Protein AF-A0A8S2W0K4-F1 (afdb_monomer_lite)

pLDDT: mean 90.87, std 4.69, range [74.94, 96.31]

Structure (mmCIF, N/CA/C/O backbone):
data_AF-A0A8S2W0K4-F1
#
_entry.id   AF-A0A8S2W0K4-F1
#
loop_
_atom_site.group_PDB
_atom_site.id
_atom_site.type_symbol
_atom_site.label_atom_id
_atom_site.label_alt_id
_atom_site.label_comp_id
_atom_site.label_asym_id
_atom_site.label_entity_id
_atom_site.label_seq_id
_atom_site.pdbx_PDB_ins_code
_atom_site.Cartn_x
_atom_site.Cartn_y
_atom_site.Cartn_z
_atom_site.occupancy
_atom_site.B_iso_or_equiv
_atom_site.auth_seq_id
_atom_site.auth_comp_id
_atom_site.auth_asym_id
_atom_site.auth_atom_id
_atom_site.pdbx_PDB_model_num
ATOM 1 N N . MET A 1 1 ? 29.358 0.539 -22.866 1.00 81.00 1 MET A N 1
ATOM 2 C CA . MET A 1 1 ? 29.272 -0.595 -21.917 1.00 81.00 1 MET A CA 1
ATOM 3 C C . MET A 1 1 ? 28.003 -0.565 -21.058 1.00 81.00 1 MET A C 1
ATOM 5 O O . MET A 1 1 ? 27.100 -1.333 -21.345 1.00 81.00 1 MET A O 1
ATOM 9 N N . ILE A 1 2 ? 27.856 0.306 -20.043 1.00 94.19 2 ILE A N 1
ATOM 10 C CA . ILE A 1 2 ? 26.652 0.296 -19.164 1.00 94.19 2 ILE A CA 1
ATOM 11 C C . ILE A 1 2 ? 25.351 0.554 -19.944 1.00 94.19 2 ILE A C 1
ATOM 13 O O . ILE A 1 2 ? 24.322 -0.052 -19.659 1.00 94.19 2 ILE A O 1
ATOM 17 N N . ARG A 1 3 ? 25.389 1.449 -20.938 1.00 95.06 3 ARG A N 1
ATOM 18 C CA . ARG A 1 3 ? 24.244 1.737 -21.815 1.00 95.06 3 ARG A CA 1
ATOM 19 C C . ARG A 1 3 ? 23.798 0.499 -22.596 1.00 95.06 3 ARG A C 1
ATOM 21 O O . ARG A 1 3 ? 22.609 0.224 -22.653 1.00 95.06 3 ARG A O 1
ATOM 28 N N . ASP A 1 4 ? 24.746 -0.265 -23.120 1.00 96.31 4 ASP A N 1
ATOM 29 C CA . ASP A 1 4 ? 24.471 -1.455 -23.931 1.00 96.31 4 ASP A CA 1
ATOM 30 C C . ASP A 1 4 ? 23.882 -2.575 -23.070 1.00 96.31 4 ASP A C 1
ATOM 32 O O . ASP A 1 4 ? 22.907 -3.211 -23.457 1.00 96.31 4 ASP A O 1
ATOM 36 N N . ILE A 1 5 ? 24.396 -2.728 -21.844 1.00 94.75 5 ILE A N 1
ATOM 37 C CA . ILE A 1 5 ? 23.837 -3.637 -20.836 1.00 94.75 5 ILE A CA 1
ATOM 38 C C . ILE A 1 5 ? 22.395 -3.242 -20.493 1.00 94.75 5 ILE A C 1
ATOM 40 O O . ILE A 1 5 ? 21.516 -4.097 -20.463 1.00 94.75 5 ILE A O 1
ATOM 44 N N . ARG A 1 6 ? 22.119 -1.949 -20.269 1.00 93.56 6 ARG A N 1
ATOM 45 C CA . ARG A 1 6 ? 20.749 -1.473 -20.002 1.00 93.56 6 ARG A CA 1
ATOM 46 C C . ARG A 1 6 ? 19.816 -1.753 -21.171 1.00 93.56 6 ARG A C 1
ATOM 48 O O . ARG A 1 6 ? 18.728 -2.264 -20.941 1.00 93.56 6 ARG A O 1
ATOM 55 N N . ASN A 1 7 ? 20.254 -1.465 -22.393 1.00 95.69 7 ASN A N 1
ATOM 56 C CA . ASN A 1 7 ? 19.463 -1.708 -23.595 1.00 95.69 7 ASN A CA 1
ATOM 57 C C . ASN A 1 7 ? 19.149 -3.200 -23.761 1.00 95.69 7 ASN A C 1
ATOM 59 O O . ASN A 1 7 ? 18.013 -3.552 -24.058 1.00 95.69 7 ASN A O 1
ATOM 63 N N . HIS A 1 8 ? 20.131 -4.070 -23.517 1.00 94.31 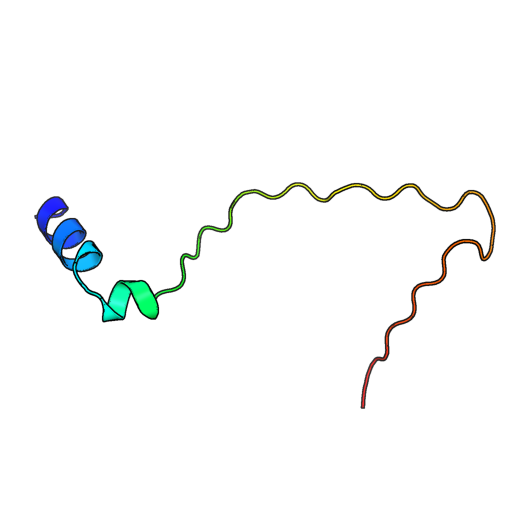8 HIS A N 1
ATOM 64 C CA . HIS A 1 8 ? 19.947 -5.519 -23.568 1.00 94.31 8 HIS A CA 1
ATOM 65 C C . HIS A 1 8 ? 18.962 -6.021 -22.501 1.00 94.31 8 HIS A C 1
ATOM 67 O O . HIS A 1 8 ? 18.066 -6.807 -22.794 1.00 94.31 8 HIS A O 1
ATOM 73 N N . ILE A 1 9 ? 19.081 -5.533 -21.263 1.00 92.44 9 ILE A N 1
ATOM 74 C CA . ILE A 1 9 ? 18.148 -5.892 -20.186 1.00 92.44 9 ILE A CA 1
ATOM 75 C C . ILE A 1 9 ? 16.731 -5.387 -20.501 1.00 92.44 9 ILE A C 1
ATOM 77 O O . ILE A 1 9 ? 15.766 -6.095 -20.231 1.00 92.44 9 ILE A O 1
ATOM 81 N N . GLN A 1 10 ? 16.597 -4.193 -21.089 1.00 90.81 10 GLN A N 1
ATOM 82 C CA . GLN A 1 10 ? 15.307 -3.607 -21.473 1.00 90.81 10 GLN A CA 1
ATOM 83 C C . GLN A 1 10 ? 14.639 -4.322 -22.656 1.00 90.81 10 GLN A C 1
ATOM 85 O O . GLN A 1 10 ? 13.415 -4.308 -22.740 1.00 90.81 10 GLN A O 1
ATOM 90 N N . SER A 1 11 ? 15.406 -4.943 -23.558 1.00 95.38 11 SER A N 1
ATOM 91 C CA . SER A 1 11 ? 14.858 -5.723 -24.676 1.00 95.38 11 SER A CA 1
ATOM 92 C C . SER A 1 11 ? 14.589 -7.194 -24.332 1.00 95.38 11 SER A C 1
ATOM 94 O O . SER A 1 11 ? 13.918 -7.893 -25.093 1.00 95.38 11 SER A O 1
ATOM 96 N N . CYS A 1 12 ? 15.071 -7.682 -23.187 1.00 95.81 12 CYS A N 1
ATOM 97 C CA . CYS A 1 12 ? 14.856 -9.050 -22.726 1.00 95.81 12 CYS A CA 1
ATOM 98 C C . CYS A 1 12 ? 13.419 -9.257 -22.200 1.00 95.81 12 CYS A C 1
ATOM 100 O O . CYS A 1 12 ? 13.126 -9.000 -21.031 1.00 95.81 12 CYS A O 1
ATOM 102 N N . VAL A 1 13 ? 12.530 -9.804 -23.038 1.00 94.62 13 VAL A N 1
ATOM 103 C CA . VAL A 1 13 ? 11.127 -10.103 -22.673 1.00 94.62 13 VAL A CA 1
ATOM 104 C C . VAL A 1 13 ? 11.002 -10.977 -21.410 1.00 94.62 13 VAL A C 1
ATOM 106 O O . VAL A 1 13 ? 10.265 -10.579 -20.503 1.00 94.62 13 VAL A O 1
ATOM 109 N N . PRO A 1 14 ? 11.744 -12.096 -21.255 1.00 95.56 14 PRO A N 1
ATOM 110 C CA . PRO A 1 14 ? 11.666 -12.907 -20.036 1.00 95.56 14 PRO A CA 1
ATOM 111 C C . PRO A 1 14 ? 12.118 -12.146 -18.785 1.00 95.56 14 PRO A C 1
ATOM 113 O O . PRO A 1 14 ? 11.584 -12.357 -17.699 1.00 95.56 14 PRO A O 1
ATOM 116 N N . CYS A 1 15 ? 13.089 -11.241 -18.929 1.00 93.44 15 CYS A N 1
ATOM 117 C CA . CYS A 1 15 ? 13.582 -10.419 -17.833 1.00 93.44 15 CYS A CA 1
ATOM 118 C C . CYS A 1 15 ? 12.512 -9.417 -17.386 1.00 93.44 15 CYS A C 1
ATOM 120 O O . CYS A 1 15 ? 12.289 -9.263 -16.190 1.00 93.44 15 CYS A O 1
ATOM 122 N N . CYS A 1 16 ? 11.827 -8.765 -18.329 1.00 87.88 16 CYS A N 1
ATOM 123 C CA . CYS A 1 16 ? 10.749 -7.821 -18.033 1.00 87.88 16 CYS A CA 1
ATOM 124 C C . CYS A 1 16 ? 9.534 -8.487 -17.372 1.00 87.88 16 CYS A C 1
ATOM 126 O O . CYS A 1 16 ? 8.879 -7.858 -16.548 1.00 87.88 16 CYS A O 1
ATOM 128 N N . GLN A 1 17 ? 9.236 -9.741 -17.721 1.00 92.00 17 GLN A N 1
ATOM 129 C CA . GLN A 1 17 ? 8.082 -10.468 -17.183 1.00 92.00 17 GLN A CA 1
ATOM 130 C C . GLN A 1 17 ? 8.341 -11.062 -15.794 1.00 92.00 17 GLN A C 1
ATOM 132 O O . GLN A 1 17 ? 7.457 -11.030 -14.943 1.00 92.00 17 GLN A O 1
ATOM 137 N N . ASN A 1 18 ? 9.547 -11.586 -15.555 1.00 94.56 18 ASN A N 1
ATOM 138 C CA . ASN A 1 18 ? 9.840 -12.356 -14.343 1.00 94.56 18 ASN A CA 1
ATOM 139 C C . ASN A 1 18 ? 10.563 -11.543 -13.260 1.00 94.56 18 ASN A C 1
ATOM 141 O O . ASN A 1 18 ? 10.463 -11.862 -12.075 1.00 94.56 18 ASN A O 1
ATOM 145 N N . ASN A 1 19 ? 11.291 -10.483 -13.626 1.00 92.50 19 ASN A N 1
ATOM 146 C CA . ASN A 1 19 ? 11.993 -9.669 -12.639 1.00 92.50 19 ASN A CA 1
ATOM 147 C C . ASN A 1 19 ? 11.060 -8.600 -12.076 1.00 92.50 19 ASN A C 1
ATOM 149 O O . ASN A 1 19 ? 10.793 -7.576 -12.704 1.00 92.50 19 ASN A O 1
ATOM 153 N N . HIS A 1 20 ? 10.610 -8.803 -10.843 1.00 85.62 20 HIS A N 1
ATOM 154 C CA . HIS A 1 20 ? 9.792 -7.816 -10.152 1.00 85.62 20 HIS A CA 1
ATOM 155 C C . HIS A 1 20 ? 10.562 -6.515 -9.887 1.00 85.62 20 HIS A C 1
ATOM 157 O O . HIS A 1 20 ? 11.683 -6.513 -9.363 1.00 85.62 20 HIS A O 1
ATOM 163 N N . GLN A 1 21 ? 9.920 -5.380 -10.168 1.00 84.69 21 GLN A N 1
ATOM 164 C CA . GLN A 1 21 ? 10.434 -4.074 -9.779 1.00 84.69 21 GLN A CA 1
ATOM 165 C C . GLN A 1 21 ? 10.376 -3.931 -8.252 1.00 84.69 21 GLN A C 1
ATOM 167 O O . GLN A 1 21 ? 9.314 -3.799 -7.652 1.00 84.69 21 GLN A O 1
ATOM 172 N N . ARG A 1 22 ? 11.546 -3.926 -7.605 1.00 84.94 22 ARG A N 1
ATOM 173 C CA . ARG A 1 22 ? 11.653 -3.811 -6.136 1.00 84.94 22 ARG A CA 1
ATOM 174 C C . ARG A 1 22 ? 11.375 -2.401 -5.607 1.00 84.94 22 ARG A C 1
ATOM 176 O O . ARG A 1 22 ? 11.213 -2.211 -4.406 1.00 84.94 22 ARG A O 1
ATOM 183 N N . ARG A 1 23 ? 11.324 -1.405 -6.496 1.00 86.38 23 ARG A N 1
ATOM 184 C CA . ARG A 1 23 ? 10.943 -0.032 -6.155 1.00 86.38 23 ARG A CA 1
ATOM 185 C C . ARG A 1 23 ? 9.427 0.086 -6.182 1.00 86.38 23 ARG A C 1
ATOM 187 O O . ARG A 1 23 ? 8.845 0.312 -7.238 1.00 86.38 23 ARG A O 1
ATOM 194 N N . LYS A 1 24 ? 8.806 -0.064 -5.015 1.00 82.94 24 LYS A N 1
ATOM 195 C CA . LYS A 1 24 ? 7.408 0.325 -4.824 1.00 82.94 24 LYS A CA 1
ATOM 196 C C . LYS A 1 24 ? 7.304 1.848 -4.917 1.00 82.94 24 LYS A C 1
ATOM 198 O O . LYS A 1 24 ? 8.198 2.553 -4.446 1.00 82.94 24 LYS A O 1
ATOM 203 N N . ALA A 1 25 ? 6.235 2.347 -5.532 1.00 84.56 25 ALA A N 1
ATOM 204 C CA . ALA A 1 25 ? 5.929 3.769 -5.467 1.00 84.56 25 ALA A CA 1
ATOM 205 C C . ALA A 1 25 ? 5.728 4.169 -3.994 1.00 84.56 25 ALA A C 1
ATOM 207 O O . ALA A 1 25 ? 5.152 3.381 -3.234 1.00 84.56 25 ALA A O 1
ATOM 208 N N . PRO A 1 26 ? 6.197 5.354 -3.571 1.00 84.00 26 PRO A N 1
ATOM 209 C CA . PRO A 1 26 ? 5.854 5.862 -2.254 1.00 84.00 26 PRO A CA 1
ATOM 210 C C . PRO A 1 26 ? 4.331 6.009 -2.186 1.00 84.00 26 PRO A C 1
ATOM 212 O O . PRO A 1 26 ? 3.729 6.724 -2.984 1.00 84.00 26 PRO A O 1
ATOM 215 N N . GLY A 1 27 ? 3.708 5.277 -1.268 1.00 84.75 27 GLY A N 1
ATOM 216 C CA . GLY A 1 27 ? 2.278 5.356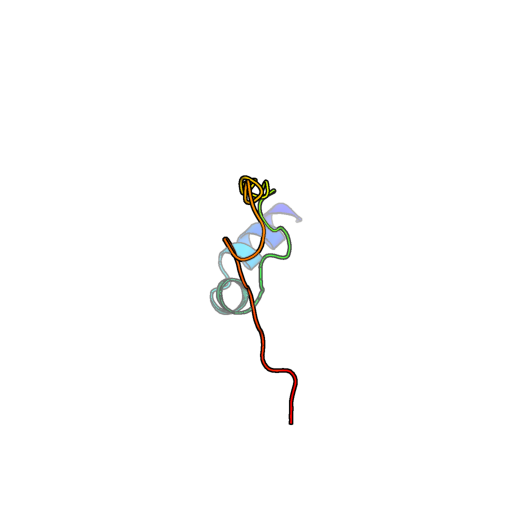 -1.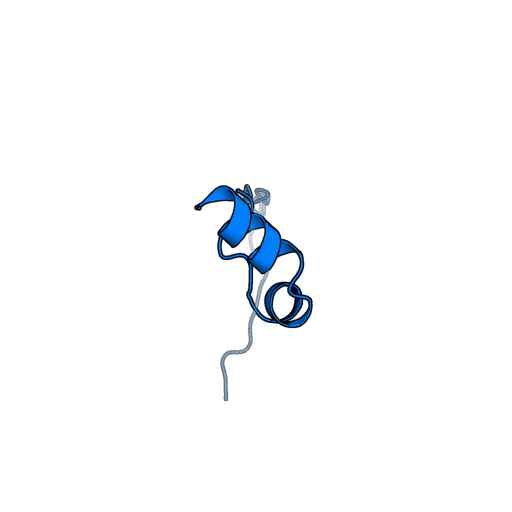005 1.00 84.75 27 GLY A CA 1
ATOM 217 C C . GLY A 1 27 ? 2.049 5.998 0.351 1.00 84.75 27 GLY A C 1
ATOM 218 O O . GLY A 1 27 ? 2.660 5.591 1.338 1.00 84.75 27 GLY A O 1
ATOM 219 N N . SER A 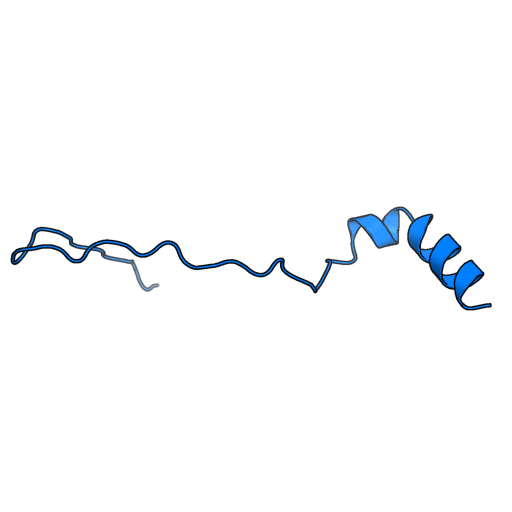1 28 ? 1.160 6.983 0.412 1.00 87.75 28 SER A N 1
ATOM 220 C CA . SER A 1 28 ? 0.631 7.470 1.683 1.00 87.75 28 SER A CA 1
ATOM 221 C C . SER A 1 28 ? -0.555 6.603 2.084 1.00 87.75 28 SER A C 1
ATOM 223 O O . SER A 1 28 ? -1.436 6.329 1.265 1.00 87.75 28 SER A O 1
ATOM 225 N N . LEU A 1 29 ? -0.593 6.179 3.346 1.00 86.69 29 LEU A N 1
ATOM 226 C CA . LEU A 1 29 ? -1.800 5.574 3.897 1.00 86.69 29 LEU A CA 1
ATOM 227 C C . LEU A 1 29 ? -2.925 6.610 3.855 1.00 86.69 29 LEU A C 1
ATOM 229 O O . LEU A 1 29 ? -2.717 7.774 4.202 1.00 86.69 29 LEU A O 1
ATOM 233 N N . LYS A 1 30 ? -4.118 6.192 3.424 1.00 87.25 30 LYS A N 1
ATOM 234 C CA . LYS A 1 30 ? -5.311 7.032 3.536 1.00 87.25 30 LYS A CA 1
ATOM 235 C C . LYS A 1 30 ? -5.781 6.970 4.991 1.00 87.25 30 LYS A C 1
ATOM 237 O O . LYS A 1 30 ? -6.113 5.872 5.441 1.00 87.25 30 LYS A O 1
ATOM 242 N N . PRO A 1 31 ? -5.791 8.087 5.735 1.00 88.69 31 PRO A N 1
ATOM 243 C CA . PRO A 1 31 ? -6.269 8.071 7.107 1.00 88.69 31 PRO A CA 1
ATOM 244 C C . PRO A 1 31 ? -7.761 7.736 7.127 1.00 88.69 31 PRO A C 1
ATOM 246 O O . PRO A 1 31 ? -8.542 8.273 6.340 1.00 88.69 31 PRO A O 1
ATOM 249 N N . ILE A 1 32 ? -8.146 6.855 8.045 1.00 88.06 32 ILE A N 1
ATOM 250 C CA . ILE A 1 32 ? -9.545 6.591 8.376 1.00 88.06 32 ILE A CA 1
ATOM 251 C C . ILE A 1 32 ? -9.920 7.421 9.603 1.00 88.06 32 ILE A C 1
ATOM 253 O O . ILE A 1 32 ? -9.116 7.577 10.524 1.00 88.06 32 ILE A O 1
ATOM 257 N N . LYS A 1 33 ? -11.128 7.990 9.604 1.00 91.38 33 LYS A N 1
ATOM 258 C CA . LYS A 1 33 ? -11.643 8.696 10.781 1.00 91.38 33 LYS A CA 1
ATOM 259 C C . LYS A 1 33 ? -11.937 7.672 11.888 1.00 91.38 33 LYS A C 1
ATOM 261 O O . LYS A 1 33 ? -12.546 6.647 11.576 1.00 91.38 33 LYS A O 1
ATOM 266 N N . PRO A 1 34 ? -11.534 7.924 13.146 1.00 90.44 34 PRO A N 1
ATOM 267 C CA . PRO A 1 34 ? -11.945 7.086 14.266 1.00 90.44 34 PRO A CA 1
ATOM 268 C C . PRO A 1 34 ? -13.474 7.089 14.428 1.00 90.44 34 PRO A C 1
ATOM 270 O O . PRO A 1 34 ? -14.100 8.112 14.138 1.00 90.44 34 PRO A O 1
ATOM 273 N N . PRO A 1 35 ? -14.077 5.984 14.900 1.00 94.50 35 PRO A N 1
ATOM 274 C CA . PRO A 1 35 ? -15.469 5.998 15.337 1.00 94.50 35 PRO A CA 1
ATOM 275 C C . PRO A 1 35 ? -15.660 6.971 16.513 1.00 94.50 35 PRO A C 1
ATOM 277 O O . PRO A 1 35 ? -14.782 7.111 17.363 1.00 94.50 35 PRO A O 1
ATOM 280 N N . GLU A 1 36 ? -16.816 7.626 16.568 1.00 95.31 36 GLU A N 1
ATOM 281 C CA . GLU A 1 36 ? -17.187 8.598 17.608 1.00 95.31 36 GLU A CA 1
ATOM 282 C C . GLU A 1 36 ? -17.692 7.927 18.893 1.00 95.31 36 GLU A C 1
ATOM 284 O O . GLU A 1 36 ? -17.695 8.536 19.961 1.00 95.31 36 GLU A O 1
ATOM 289 N N . GLY A 1 37 ? -18.128 6.670 18.799 1.00 94.00 37 GLY A N 1
ATOM 290 C CA . GLY A 1 37 ? -18.752 5.941 19.895 1.00 94.00 37 GLY A CA 1
ATOM 291 C C . GLY A 1 37 ? -18.412 4.455 19.912 1.00 94.00 37 GLY A C 1
ATOM 292 O O . GLY A 1 37 ? -17.909 3.881 18.943 1.00 94.00 37 GLY A O 1
ATOM 293 N N . VAL A 1 38 ? -18.713 3.821 21.046 1.00 93.44 38 VAL A N 1
ATOM 294 C CA . VAL A 1 38 ? -18.507 2.381 21.240 1.00 93.44 38 VAL A CA 1
ATOM 295 C C . VAL A 1 38 ? -19.347 1.602 20.220 1.00 93.44 38 VAL A C 1
ATOM 297 O O . VAL A 1 38 ? -20.477 1.987 19.925 1.00 93.44 38 VAL A O 1
ATOM 300 N N . TRP A 1 39 ? -18.792 0.512 19.684 1.00 92.00 39 TRP A N 1
ATOM 301 C CA . TRP A 1 39 ? -19.451 -0.406 18.739 1.00 92.00 39 TRP A CA 1
ATOM 302 C C . TRP A 1 39 ? -19.759 0.139 17.331 1.00 92.00 39 TRP A C 1
ATOM 304 O O . TRP A 1 39 ? -20.368 -0.570 16.538 1.00 92.00 39 TRP A O 1
ATOM 314 N N . GLN A 1 40 ? -19.316 1.347 16.967 1.00 94.94 40 GLN A N 1
ATOM 315 C CA . GLN A 1 40 ? -19.567 1.904 15.624 1.00 94.94 40 GLN A CA 1
ATOM 316 C C . GLN A 1 40 ? -18.695 1.301 14.512 1.00 94.94 40 GLN A C 1
ATOM 318 O O . GLN A 1 40 ? -19.061 1.362 13.340 1.00 94.94 40 GLN A O 1
ATOM 323 N N . LEU A 1 41 ? -17.538 0.734 14.859 1.00 92.12 41 LEU A N 1
ATOM 324 C CA . LEU A 1 41 ? -16.649 0.062 13.917 1.00 92.12 41 LEU A CA 1
ATOM 325 C C . LEU A 1 41 ? -16.055 -1.176 14.583 1.00 92.12 41 LEU A C 1
ATOM 327 O O . LEU A 1 41 ? -15.303 -1.067 15.551 1.00 92.12 41 LEU A O 1
ATOM 331 N N . LEU A 1 42 ? -16.390 -2.345 14.043 1.00 92.25 42 LEU A N 1
ATOM 332 C CA . LEU A 1 42 ? -15.844 -3.629 14.456 1.00 92.25 42 LEU A CA 1
ATOM 333 C C . LEU A 1 42 ? -15.152 -4.260 13.250 1.00 92.25 42 LEU A C 1
ATOM 335 O O . LEU A 1 42 ? -15.787 -4.513 12.229 1.00 92.25 42 LEU A O 1
ATOM 339 N N . SER A 1 43 ? -13.852 -4.504 13.373 1.00 91.94 43 SER A N 1
ATOM 340 C CA . SER A 1 43 ? -13.102 -5.317 12.421 1.00 91.94 43 SER A CA 1
ATOM 341 C C . SER A 1 43 ? -12.734 -6.612 13.118 1.00 91.94 43 SER A C 1
ATOM 343 O O . SER A 1 43 ? -12.172 -6.585 14.211 1.00 91.94 43 SER A O 1
ATOM 345 N N . MET A 1 44 ? -13.051 -7.734 12.489 1.00 95.69 44 MET A N 1
ATOM 346 C CA . MET A 1 44 ? -12.640 -9.057 12.940 1.00 95.69 44 MET A CA 1
ATOM 347 C C . MET A 1 44 ? -11.876 -9.712 11.806 1.00 95.69 44 MET A C 1
ATOM 349 O O . MET A 1 44 ? -12.210 -9.509 10.640 1.00 95.69 44 MET A O 1
ATOM 353 N N . ASP A 1 45 ? -10.873 -10.494 12.159 1.00 95.75 45 ASP A N 1
ATOM 354 C CA . ASP A 1 45 ? -10.178 -11.346 11.213 1.00 95.75 45 ASP A CA 1
ATOM 355 C C . ASP A 1 45 ? -10.106 -12.752 11.794 1.00 95.75 45 ASP A C 1
ATOM 357 O O . ASP A 1 45 ? -10.098 -12.936 13.017 1.00 95.75 45 ASP A O 1
ATOM 361 N N . PHE A 1 46 ? -10.087 -13.739 10.912 1.00 94.12 46 PHE A N 1
ATOM 362 C CA . PHE A 1 46 ? -9.893 -15.116 11.317 1.00 94.12 46 PHE A CA 1
ATOM 363 C C . PHE A 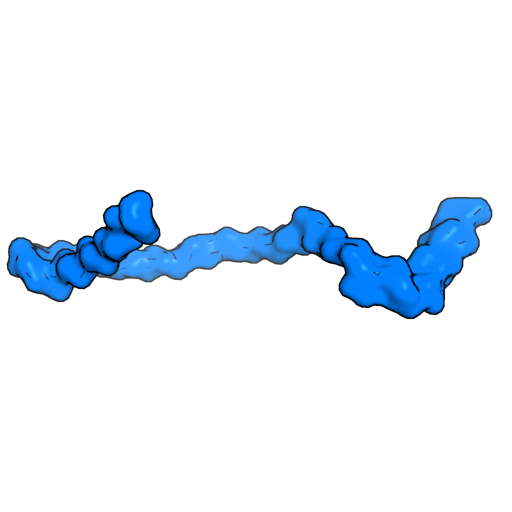1 46 ? -8.401 -15.390 11.372 1.00 94.12 46 PHE A C 1
ATOM 365 O O . PHE A 1 46 ? -7.687 -15.259 10.382 1.00 94.12 46 PHE A O 1
ATOM 372 N N . HIS A 1 47 ? -7.933 -15.821 12.534 1.00 91.81 47 HIS A N 1
ATOM 373 C CA . HIS A 1 47 ? -6.618 -16.418 12.644 1.00 91.81 47 HIS A CA 1
ATOM 374 C C . HIS A 1 47 ? -6.786 -17.934 12.677 1.00 91.81 47 HIS A C 1
ATOM 376 O O . HIS A 1 47 ? -7.388 -18.450 13.618 1.00 91.81 47 HIS A O 1
ATOM 382 N N . GLY A 1 48 ? -6.297 -18.631 11.648 1.00 91.69 48 GLY A N 1
ATOM 383 C CA . GLY A 1 48 ? -6.203 -20.085 11.697 1.00 91.69 48 GLY A CA 1
ATOM 384 C C . GLY A 1 48 ? -6.114 -20.812 10.348 1.00 91.69 48 GLY A C 1
ATOM 385 O O . GLY A 1 48 ? -6.094 -20.161 9.296 1.00 91.69 48 GLY A O 1
ATOM 386 N N . PRO A 1 49 ? -6.075 -22.161 10.374 1.00 74.94 4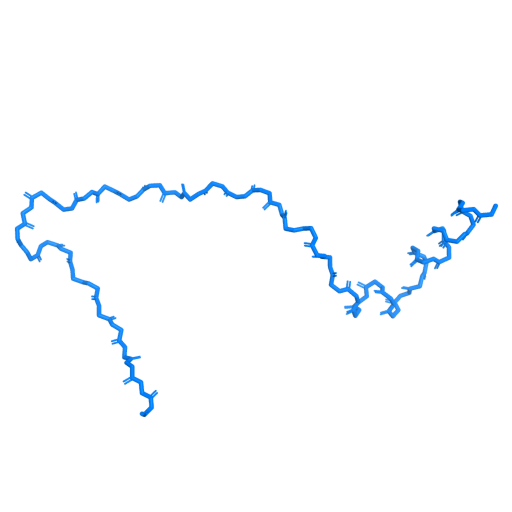9 PRO A N 1
ATOM 387 C CA . PRO A 1 49 ? -6.297 -23.014 11.555 1.00 74.94 49 PRO A CA 1
ATOM 388 C C . PRO A 1 49 ? -5.307 -22.788 12.701 1.00 74.94 49 PRO A C 1
ATOM 390 O O . PRO A 1 49 ? -4.141 -22.434 12.417 1.00 74.94 49 PRO A O 1
#

Organism: NCBI:txid1234261

Foldseek 3Di:
DVVVVVVVCVPDPVNVVPPDDPDDDDDDDDDDDDDPDPPPDDDDDDDDD

Radius of gyration: 22.55 Å; chains: 1; bounding box: 49×32×46 Å

Secondary structure (DSSP, 8-state):
-HHHHHHHHHH-HHHHHHS----PPP-PPPPPPPPSSTTS---------

Sequence (49 aa):
MIRDIRNHIQSCVPCCQNNHQRRKAPGSLKPIKPPEGVWQLLSMDFHGP